Protein AF-A0AAD7GQL9-F1 (afdb_monomer_lite)

Sequence (102 aa):
MGSSAADRARLEEIEVEVLNLQRSIGILRAEEKQVKKRLNSRYYPVLTLPNELVSEIFLHFLPEYPRCPPMCGGLSPITLTQICRSWREIAICMTFRLHIYY

Radius of gyration: 28.29 Å; chains: 1; bounding box: 52×35×79 Å

Foldseek 3Di:
DPPPVVVVVVVVVVVVVVVVVVVVVVVVVVVVVVVVVVCVVPPPCVVVPDLVVLLVVLVVLADDPPDGFDCDDPSHSVVQLVPDVSSVVSVVVVVVVVVVVD

Structure (mmCIF, N/CA/C/O backbone):
data_AF-A0AAD7GQL9-F1
#
_entry.id   AF-A0AAD7GQL9-F1
#
loop_
_atom_site.group_PDB
_atom_site.id
_atom_site.type_symbol
_atom_site.label_atom_id
_atom_site.label_alt_id
_atom_site.label_comp_id
_atom_site.label_asym_id
_atom_site.label_entity_id
_atom_site.label_seq_id
_atom_site.pdbx_PDB_ins_code
_atom_site.Cartn_x
_atom_site.Cartn_y
_atom_site.Cartn_z
_atom_site.occupancy
_atom_site.B_iso_or_equiv
_atom_site.auth_seq_id
_atom_site.auth_comp_id
_atom_site.auth_asym_id
_atom_site.auth_atom_id
_atom_site.pdbx_PDB_model_num
ATOM 1 N N . MET A 1 1 ? -21.866 18.387 50.189 1.00 49.19 1 MET A N 1
ATOM 2 C CA . MET A 1 1 ? -22.215 16.993 49.817 1.00 49.19 1 MET A CA 1
ATOM 3 C C . MET A 1 1 ? -22.982 16.886 48.479 1.00 49.19 1 MET A C 1
ATOM 5 O O . MET A 1 1 ? -23.648 15.887 48.263 1.00 49.19 1 MET A O 1
ATOM 9 N N . GLY A 1 2 ? -22.851 17.841 47.539 1.00 59.62 2 GLY A N 1
ATOM 10 C CA . GLY A 1 2 ? -23.590 17.828 46.255 1.00 59.62 2 GLY A CA 1
ATOM 11 C C . GLY A 1 2 ? -22.795 17.421 45.000 1.00 59.62 2 GLY A C 1
ATOM 12 O O . GLY A 1 2 ? -23.383 17.342 43.931 1.00 59.62 2 GLY A O 1
ATOM 13 N N . SER A 1 3 ? -21.484 17.153 45.105 1.00 68.75 3 SER A N 1
ATOM 14 C CA . SER A 1 3 ? -20.598 16.928 43.938 1.00 68.75 3 SER A CA 1
ATOM 15 C C . SER A 1 3 ? -20.880 15.608 43.211 1.00 68.75 3 SER A C 1
ATOM 17 O O . SER A 1 3 ? -21.005 15.572 41.995 1.00 68.75 3 SER A O 1
ATOM 19 N N . SER A 1 4 ? -21.104 14.521 43.957 1.00 77.56 4 SER A N 1
ATOM 20 C CA . SER A 1 4 ? -21.139 13.168 43.382 1.00 77.56 4 SER A CA 1
ATOM 21 C C . SER A 1 4 ? -22.292 12.913 42.400 1.00 77.56 4 SER A C 1
ATOM 23 O O . SER A 1 4 ? -22.165 12.037 41.553 1.00 77.56 4 SER A O 1
ATOM 25 N N . ALA A 1 5 ? -23.412 13.637 42.499 1.00 85.19 5 ALA A N 1
ATOM 26 C CA . ALA A 1 5 ? -24.529 13.487 41.559 1.00 85.19 5 ALA A CA 1
ATOM 27 C C . ALA A 1 5 ? -24.275 14.235 40.238 1.00 85.19 5 ALA A C 1
ATOM 29 O O . ALA A 1 5 ? -24.558 13.699 39.171 1.00 85.19 5 ALA A O 1
ATOM 30 N N . ALA A 1 6 ? -23.689 15.435 40.309 1.00 86.81 6 ALA A N 1
ATOM 31 C CA . ALA A 1 6 ? -23.293 16.205 39.131 1.00 86.81 6 ALA A CA 1
ATOM 32 C C . ALA A 1 6 ? -22.152 15.514 38.365 1.00 86.81 6 ALA A C 1
ATOM 34 O O . ALA A 1 6 ? -22.201 15.417 37.140 1.00 86.81 6 ALA A O 1
ATOM 35 N N . ASP A 1 7 ? -21.183 14.952 39.094 1.00 90.38 7 ASP A N 1
ATOM 36 C CA . ASP A 1 7 ? -20.068 14.200 38.512 1.00 90.38 7 ASP A CA 1
ATOM 37 C C . ASP A 1 7 ? -20.555 12.935 37.780 1.00 90.38 7 ASP A C 1
ATOM 39 O O . ASP A 1 7 ? -20.056 12.609 36.705 1.00 90.38 7 ASP A O 1
ATOM 43 N N . ARG A 1 8 ? -21.581 12.250 38.311 1.00 87.38 8 ARG A N 1
ATOM 44 C CA . ARG A 1 8 ? -22.202 11.080 37.661 1.00 87.38 8 ARG A CA 1
ATOM 45 C C . ARG A 1 8 ? -22.955 11.445 36.384 1.00 87.38 8 ARG A C 1
ATOM 47 O O . ARG A 1 8 ? -22.759 10.783 35.373 1.00 87.38 8 ARG A O 1
ATOM 54 N N . ALA A 1 9 ? -23.751 12.514 36.407 1.00 90.81 9 ALA A N 1
ATOM 55 C CA . ALA A 1 9 ? -24.470 12.972 35.217 1.00 90.81 9 ALA A CA 1
ATOM 56 C C . ALA A 1 9 ? -23.503 13.365 34.087 1.00 90.81 9 ALA A C 1
ATOM 58 O O . ALA A 1 9 ? -23.729 13.043 32.922 1.00 90.81 9 ALA A O 1
ATOM 59 N N . ARG A 1 10 ? -22.382 14.013 34.435 1.00 92.94 10 ARG A N 1
ATOM 60 C CA . ARG A 1 10 ? -21.342 14.353 33.461 1.00 92.94 10 ARG A CA 1
ATOM 61 C C . ARG A 1 10 ? -20.619 13.119 32.921 1.00 92.94 10 ARG A C 1
ATOM 63 O O . ARG A 1 10 ? -20.250 13.105 31.750 1.00 92.94 10 ARG A O 1
ATOM 70 N N . LEU A 1 11 ? -20.406 12.104 33.757 1.00 93.25 11 LEU A N 1
ATOM 71 C CA . LEU A 1 11 ? -19.796 10.849 33.328 1.00 93.25 11 LEU A CA 1
ATOM 72 C C . LEU A 1 11 ? -20.686 10.116 32.317 1.00 93.25 11 LEU A C 1
ATOM 74 O O . LEU A 1 11 ? -20.186 9.725 31.269 1.00 93.25 11 LEU A O 1
ATOM 78 N N . GLU A 1 12 ? -21.990 10.011 32.582 1.00 94.19 12 GLU A N 1
ATOM 79 C CA . GLU A 1 12 ? -22.951 9.390 31.657 1.00 94.19 12 GLU A CA 1
ATOM 80 C C . GLU A 1 12 ? -22.977 10.106 30.299 1.00 94.19 12 GLU A C 1
ATOM 82 O O . GLU A 1 12 ? -22.951 9.466 29.249 1.00 94.19 12 GLU A O 1
ATOM 87 N N . GLU A 1 13 ? -22.957 11.441 30.302 1.00 95.44 13 GLU A N 1
ATOM 88 C CA . GLU A 1 13 ? -22.906 12.239 29.074 1.00 95.44 13 GLU A CA 1
ATOM 89 C C . GLU A 1 13 ? -21.629 11.960 28.259 1.00 95.44 13 GLU A C 1
ATOM 91 O O . GLU A 1 13 ? -21.686 11.763 27.043 1.00 95.44 13 GLU A O 1
ATOM 96 N N . ILE A 1 14 ? -20.475 11.888 28.930 1.00 95.75 14 ILE A N 1
ATOM 97 C CA . ILE A 1 14 ? -19.193 11.573 28.288 1.00 95.75 14 ILE A CA 1
ATOM 98 C C . ILE A 1 14 ? -19.188 10.138 27.752 1.00 95.75 14 ILE A C 1
ATOM 100 O O . ILE A 1 14 ? -18.701 9.910 26.647 1.00 95.75 14 ILE A O 1
ATOM 104 N N . GLU A 1 15 ? -19.726 9.169 28.492 1.00 97.19 15 GLU A N 1
ATOM 105 C CA . GLU A 1 15 ? -19.800 7.773 28.050 1.00 97.19 15 GLU A CA 1
ATOM 106 C C . GLU A 1 15 ? -20.660 7.620 26.793 1.00 97.19 15 GLU A C 1
ATOM 108 O O . GLU A 1 15 ? -20.251 6.949 25.841 1.00 97.19 15 GLU A O 1
ATOM 113 N N . VAL A 1 16 ? -21.811 8.295 26.745 1.00 97.31 16 VAL A N 1
ATOM 114 C CA . VAL A 1 16 ? -22.667 8.332 25.552 1.00 97.31 16 VAL A CA 1
ATOM 115 C C . VAL A 1 16 ? -21.905 8.903 24.356 1.00 97.31 16 VAL A C 1
ATOM 117 O O . VAL A 1 16 ? -21.946 8.328 23.263 1.00 97.31 16 VAL A O 1
ATOM 120 N N . GLU A 1 17 ? -21.163 9.992 24.553 1.00 97.12 17 GLU A N 1
ATOM 121 C CA . GLU A 1 17 ? -20.393 10.616 23.478 1.00 97.12 17 GLU A CA 1
ATOM 122 C C . GLU A 1 17 ? -19.226 9.736 23.008 1.00 97.12 17 GLU A C 1
ATOM 124 O O . GLU A 1 17 ? -19.015 9.568 21.805 1.00 97.12 17 GLU A O 1
ATOM 129 N N . VAL A 1 18 ? -18.512 9.084 23.930 1.00 97.44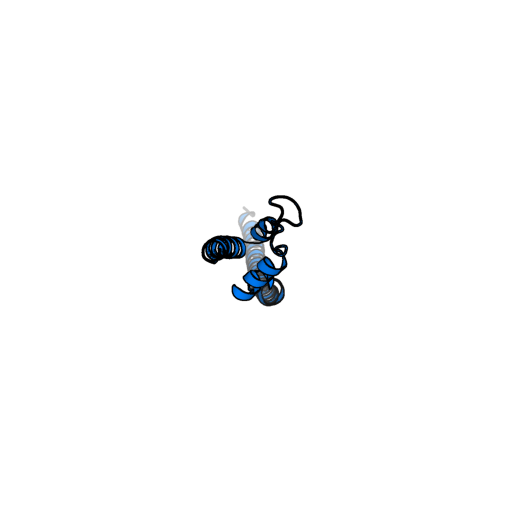 18 VAL A N 1
ATOM 130 C CA . VAL A 1 18 ? -17.456 8.116 23.597 1.00 97.44 18 VAL A CA 1
ATOM 131 C C . VAL A 1 18 ? -18.013 6.984 22.738 1.00 97.44 18 VAL A C 1
ATOM 133 O O . VAL A 1 18 ? -17.408 6.634 21.721 1.00 97.44 18 VAL A O 1
ATOM 136 N N . LEU A 1 19 ? -19.179 6.440 23.092 1.00 97.56 19 LEU A N 1
ATOM 137 C CA . LEU A 1 19 ? -19.827 5.383 22.314 1.00 97.56 19 LEU A CA 1
ATOM 138 C C . LEU A 1 19 ? -20.216 5.864 20.910 1.00 97.56 19 LEU A C 1
ATOM 140 O O . LEU A 1 19 ? -20.028 5.140 19.925 1.00 97.56 19 LEU A O 1
ATOM 144 N N . ASN A 1 20 ? -20.723 7.091 20.791 1.00 97.44 20 ASN A N 1
ATOM 145 C CA . ASN A 1 20 ? -21.075 7.679 19.500 1.00 97.44 20 ASN A CA 1
ATOM 146 C C . ASN A 1 20 ? -19.844 7.884 18.611 1.00 97.44 20 ASN A C 1
ATOM 148 O O . ASN A 1 20 ? -19.849 7.478 17.446 1.00 97.44 20 ASN A O 1
ATOM 152 N N . LEU A 1 21 ? -18.762 8.438 19.159 1.00 96.50 21 LEU A N 1
ATOM 153 C CA . LEU A 1 21 ? -17.514 8.641 18.427 1.00 96.50 21 LEU A CA 1
ATOM 154 C C . LEU A 1 21 ? -16.871 7.315 18.011 1.00 96.50 21 LEU A C 1
ATOM 156 O O . LEU A 1 21 ? -16.410 7.188 16.876 1.00 96.50 21 LEU A O 1
ATOM 160 N N . GLN A 1 22 ? -16.894 6.295 18.871 1.00 97.94 22 GLN A N 1
ATOM 161 C CA . GLN A 1 22 ? -16.413 4.954 18.525 1.00 97.94 22 GLN A CA 1
ATOM 162 C C . GLN A 1 22 ? -17.191 4.348 17.352 1.00 97.94 22 GLN A C 1
ATOM 164 O O . GLN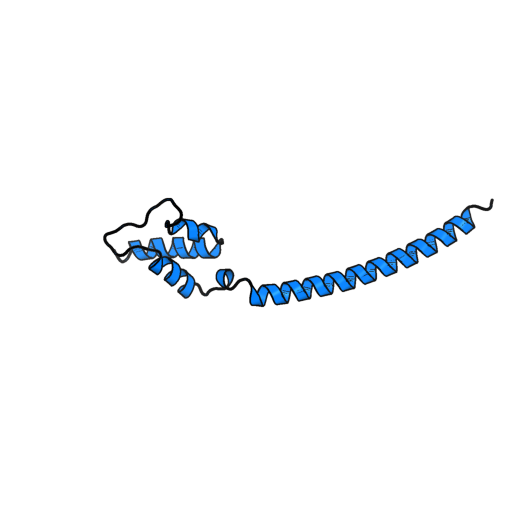 A 1 22 ? -16.585 3.752 16.456 1.00 97.94 22 GLN A O 1
ATOM 169 N N . ARG A 1 23 ? -18.515 4.547 17.306 1.00 97.38 23 ARG A N 1
ATOM 170 C CA . ARG A 1 23 ? -19.347 4.127 16.169 1.00 97.38 23 ARG A CA 1
ATOM 171 C C . ARG A 1 23 ? -18.920 4.836 14.882 1.00 97.38 23 ARG A C 1
ATOM 173 O O . ARG A 1 23 ? -18.695 4.169 13.873 1.00 97.38 23 ARG A O 1
ATOM 180 N N . SER A 1 24 ? -18.749 6.157 14.928 1.00 96.56 24 SER A N 1
ATOM 181 C CA . SER A 1 24 ? -18.304 6.958 13.779 1.00 96.56 24 SER A CA 1
ATOM 182 C C . SER A 1 24 ? -16.920 6.536 13.279 1.00 96.56 24 SER A C 1
ATOM 184 O O . SER A 1 24 ? -16.721 6.367 12.078 1.00 96.56 24 SER A O 1
ATOM 186 N N . ILE A 1 25 ? -15.978 6.268 14.189 1.00 97.94 25 ILE A N 1
ATOM 187 C CA . ILE A 1 25 ? -14.654 5.731 13.843 1.00 97.94 25 ILE A CA 1
ATOM 188 C C . ILE A 1 25 ? -14.782 4.368 13.154 1.00 97.94 25 ILE A C 1
ATOM 190 O O . ILE A 1 25 ? -14.087 4.112 12.170 1.00 97.94 25 ILE A O 1
ATOM 194 N N . GLY A 1 26 ? -15.665 3.494 13.644 1.00 97.62 26 GLY A N 1
ATOM 195 C CA . GLY A 1 26 ? -15.925 2.190 13.032 1.00 97.62 26 GLY A CA 1
ATOM 196 C C . GLY A 1 26 ? -16.407 2.307 11.584 1.00 97.62 26 GLY A C 1
ATOM 197 O O . GLY A 1 26 ? -15.877 1.624 10.704 1.00 97.62 26 GLY A O 1
ATOM 198 N N . ILE A 1 27 ? -17.352 3.216 11.329 1.00 97.62 27 ILE A N 1
ATOM 199 C CA . ILE A 1 27 ? -17.880 3.501 9.986 1.00 97.62 27 ILE A CA 1
ATOM 200 C C . ILE A 1 27 ? -16.765 4.026 9.076 1.00 97.62 27 ILE A C 1
ATOM 202 O O . ILE A 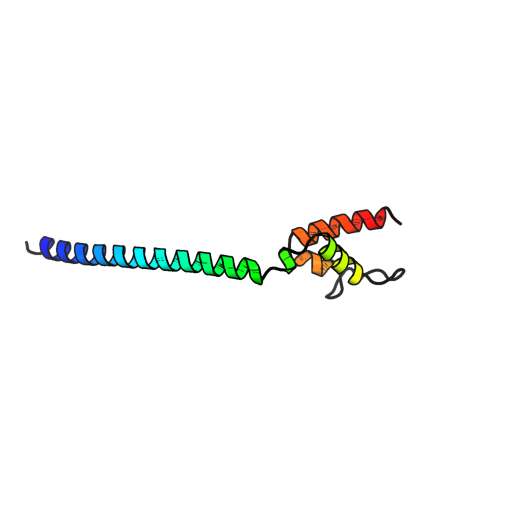1 27 ? -16.499 3.444 8.024 1.00 97.62 27 ILE A O 1
ATOM 206 N N . LEU A 1 28 ? -16.052 5.065 9.512 1.00 96.75 28 LEU A N 1
ATOM 207 C CA . LEU A 1 28 ? -14.998 5.695 8.715 1.00 96.75 28 LEU A CA 1
ATOM 208 C C . LEU A 1 28 ? -13.849 4.729 8.396 1.00 96.75 28 LEU A C 1
ATOM 210 O O . LEU A 1 28 ? -13.332 4.731 7.281 1.00 96.75 28 LEU A O 1
ATOM 214 N N . ARG A 1 29 ? -13.472 3.838 9.323 1.00 96.69 29 ARG A N 1
ATOM 215 C CA . ARG A 1 29 ? -12.470 2.790 9.051 1.00 96.69 29 ARG A CA 1
ATOM 216 C C . ARG A 1 29 ? -12.952 1.767 8.024 1.00 96.69 29 ARG A C 1
ATOM 218 O O . ARG A 1 29 ? -12.151 1.270 7.227 1.00 96.69 29 ARG A O 1
ATOM 225 N N . ALA A 1 30 ? -14.240 1.426 8.031 1.00 95.62 30 ALA A N 1
ATOM 226 C CA . ALA A 1 30 ? -14.808 0.544 7.017 1.00 95.62 30 ALA A CA 1
ATOM 227 C C . ALA A 1 30 ? -14.772 1.207 5.631 1.00 95.62 30 ALA A C 1
ATOM 229 O O . ALA A 1 30 ? -14.367 0.565 4.657 1.00 95.62 30 ALA A O 1
ATOM 230 N N . GLU A 1 31 ? -15.111 2.494 5.549 1.00 95.81 31 GLU A N 1
ATOM 231 C CA . GLU A 1 31 ? -15.006 3.283 4.319 1.00 95.81 31 GLU A CA 1
ATOM 232 C C . GLU A 1 31 ? -13.561 3.395 3.831 1.00 95.81 31 GLU A C 1
ATOM 234 O O . GLU A 1 31 ? -13.288 3.113 2.663 1.00 95.81 31 GLU A O 1
ATOM 239 N N . GLU A 1 32 ? -12.614 3.707 4.720 1.00 95.12 32 GLU A N 1
ATOM 240 C CA . GLU A 1 32 ? -11.182 3.747 4.410 1.00 95.12 32 GLU A CA 1
ATOM 241 C C . GLU A 1 32 ? -10.724 2.424 3.778 1.00 95.12 32 GLU A C 1
ATOM 243 O O . GLU A 1 32 ? -10.066 2.411 2.733 1.00 95.12 32 GLU A O 1
ATOM 248 N N . LYS A 1 33 ? -11.116 1.288 4.369 1.00 93.88 33 LYS A N 1
ATOM 249 C CA . LYS A 1 33 ? -10.785 -0.044 3.849 1.00 93.88 33 LYS A CA 1
ATOM 250 C C . LYS A 1 33 ? -11.366 -0.269 2.451 1.00 93.88 33 LYS A C 1
ATOM 252 O O . LYS A 1 33 ? -10.683 -0.830 1.589 1.00 93.88 33 LYS A O 1
ATOM 257 N N . GLN A 1 34 ? -12.599 0.167 2.200 1.00 93.62 34 GLN A N 1
ATOM 258 C CA . GLN A 1 34 ? -13.217 0.064 0.877 1.00 93.62 34 GLN A CA 1
ATOM 259 C C . GLN A 1 34 ? -12.520 0.958 -0.154 1.00 93.62 34 GLN A C 1
ATOM 261 O O . GLN A 1 34 ? -12.233 0.500 -1.260 1.00 93.62 34 GLN A O 1
ATOM 266 N N . VAL A 1 35 ? -12.208 2.206 0.204 1.00 90.19 35 VAL A N 1
ATOM 267 C CA . VAL A 1 35 ? -11.485 3.151 -0.659 1.00 90.19 35 VAL A CA 1
ATOM 268 C C . VAL A 1 35 ? -10.113 2.587 -1.021 1.00 90.19 35 VAL A C 1
ATOM 270 O O . VAL A 1 35 ? -9.796 2.498 -2.206 1.00 90.19 35 VAL A O 1
ATOM 273 N N . LYS A 1 36 ? -9.338 2.110 -0.037 1.00 87.12 36 LYS A N 1
ATOM 274 C CA . LYS A 1 36 ? -8.037 1.463 -0.275 1.00 87.12 36 LYS A CA 1
ATOM 275 C C . LYS A 1 36 ? -8.156 0.268 -1.216 1.00 87.12 36 LYS A C 1
ATOM 277 O O . LYS A 1 36 ? -7.356 0.143 -2.137 1.00 87.12 36 LYS A O 1
ATOM 282 N N . LYS A 1 37 ? -9.178 -0.580 -1.049 1.00 84.38 37 LYS A N 1
ATOM 283 C CA . LYS A 1 37 ? -9.419 -1.717 -1.952 1.00 84.38 37 LYS A CA 1
ATOM 284 C C . LYS A 1 37 ? -9.670 -1.263 -3.397 1.00 84.38 37 LYS A C 1
ATOM 286 O O . LYS A 1 37 ? -9.088 -1.840 -4.311 1.00 84.38 37 LYS A O 1
ATOM 291 N N . ARG A 1 38 ? -10.491 -0.225 -3.606 1.00 83.69 38 ARG A N 1
ATOM 292 C CA . ARG A 1 38 ? -10.771 0.335 -4.945 1.00 83.69 38 ARG A CA 1
ATOM 293 C C . ARG A 1 38 ? -9.551 1.011 -5.573 1.00 83.69 38 ARG A C 1
ATOM 295 O O . ARG A 1 38 ? -9.369 0.938 -6.785 1.00 83.69 38 ARG A O 1
ATOM 302 N N . LEU A 1 39 ? -8.727 1.680 -4.767 1.00 81.00 39 LEU A N 1
ATOM 303 C CA . LEU A 1 39 ? -7.484 2.284 -5.245 1.00 81.00 39 LEU A CA 1
ATOM 304 C C . LEU A 1 39 ? -6.472 1.208 -5.639 1.00 81.00 39 LEU A C 1
ATOM 306 O O . LEU A 1 39 ? -5.904 1.289 -6.725 1.00 81.00 39 LEU A O 1
ATOM 310 N N . ASN A 1 40 ? -6.320 0.161 -4.824 1.00 74.62 40 ASN A N 1
ATOM 311 C CA . ASN A 1 40 ? -5.410 -0.941 -5.122 1.00 74.62 40 ASN A CA 1
ATOM 312 C C . ASN A 1 40 ? -5.722 -1.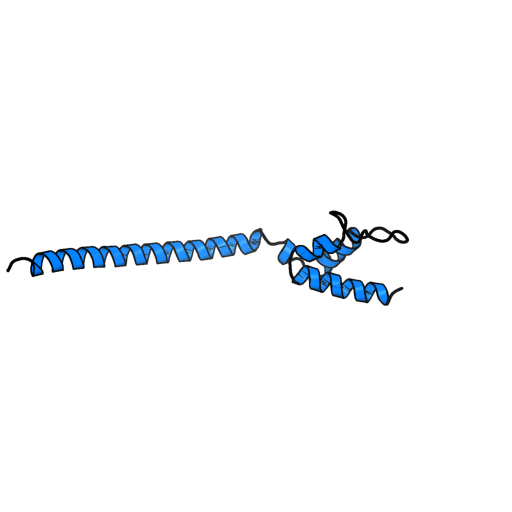623 -6.460 1.00 74.62 40 ASN A C 1
ATOM 314 O O . ASN A 1 40 ? -4.798 -1.960 -7.191 1.00 74.62 40 ASN A O 1
ATOM 318 N N . SER A 1 41 ? -7.000 -1.775 -6.820 1.00 68.69 41 SER A N 1
ATOM 319 C CA . SER A 1 41 ? -7.382 -2.362 -8.110 1.00 68.69 41 SER A CA 1
ATOM 320 C C . SER A 1 41 ? -7.130 -1.452 -9.316 1.00 68.69 41 SER A C 1
ATOM 322 O O . SER A 1 41 ? -7.222 -1.922 -10.444 1.00 68.69 41 SER A O 1
ATOM 324 N N . ARG A 1 42 ? -6.872 -0.151 -9.111 1.00 65.44 42 ARG A N 1
ATOM 325 C CA . ARG A 1 42 ? -6.830 0.848 -10.193 1.00 65.44 42 ARG A CA 1
ATOM 326 C C . ARG A 1 42 ? -5.473 1.535 -10.367 1.00 65.44 42 ARG A C 1
ATOM 328 O O . ARG A 1 42 ? -5.169 1.953 -11.476 1.00 65.44 42 ARG A O 1
ATOM 335 N N . TYR A 1 43 ? -4.671 1.662 -9.307 1.00 62.81 43 TYR A N 1
ATOM 336 C CA . TYR A 1 43 ? -3.509 2.565 -9.286 1.00 62.81 43 TYR A CA 1
ATOM 337 C C . TYR A 1 43 ? -2.133 1.899 -9.265 1.00 62.81 43 TYR A C 1
ATOM 339 O O . TYR A 1 43 ? -1.140 2.604 -9.422 1.00 62.81 43 TYR A O 1
ATOM 347 N N . TYR A 1 44 ? -2.035 0.572 -9.146 1.00 65.44 44 TYR A N 1
ATOM 348 C CA . TYR A 1 44 ? -0.730 -0.102 -9.113 1.00 65.44 44 TYR A CA 1
ATOM 349 C C . TYR A 1 44 ? -0.451 -1.048 -10.289 1.00 65.44 44 TYR A C 1
ATOM 351 O O . TYR A 1 44 ? 0.176 -2.078 -10.052 1.00 65.44 44 TYR A O 1
ATOM 359 N N . PRO A 1 45 ? -0.814 -0.724 -11.551 1.00 65.88 45 PRO A N 1
ATOM 360 C CA . PRO A 1 45 ? -0.488 -1.596 -12.679 1.00 65.88 45 PRO A CA 1
ATOM 361 C C . PRO A 1 45 ? 1.018 -1.845 -12.752 1.00 65.88 45 PRO A C 1
ATOM 363 O O . PRO A 1 45 ? 1.430 -2.971 -12.974 1.00 65.88 45 PRO A O 1
ATOM 366 N N . VAL A 1 46 ? 1.846 -0.840 -12.436 1.00 69.94 46 VAL A N 1
ATOM 367 C CA . VAL A 1 46 ? 3.307 -0.982 -12.438 1.00 69.94 46 VAL A CA 1
ATOM 368 C C . VAL A 1 46 ? 3.824 -2.007 -11.414 1.00 69.94 46 VAL A C 1
ATOM 370 O O . VAL A 1 46 ? 4.824 -2.675 -11.657 1.00 69.94 46 VAL A O 1
ATOM 373 N N . LEU A 1 47 ? 3.126 -2.176 -10.283 1.00 68.94 47 LEU A N 1
ATOM 374 C CA . LEU A 1 47 ? 3.485 -3.142 -9.235 1.00 68.94 47 LEU A CA 1
ATOM 375 C C . LEU A 1 47 ? 2.786 -4.497 -9.404 1.00 68.94 47 LEU A C 1
ATOM 377 O O . LEU A 1 47 ? 3.119 -5.437 -8.689 1.00 68.94 47 LEU A O 1
ATOM 381 N N . THR A 1 48 ? 1.814 -4.591 -10.312 1.00 72.06 48 THR A N 1
ATOM 382 C CA . THR A 1 48 ? 1.081 -5.823 -10.635 1.00 72.06 48 THR A CA 1
ATOM 383 C C . THR A 1 48 ? 1.325 -6.288 -12.069 1.00 72.06 48 THR A C 1
ATOM 385 O O . THR A 1 48 ? 0.609 -7.167 -12.547 1.00 72.06 48 THR A O 1
ATOM 388 N N . LEU A 1 49 ? 2.280 -5.681 -12.782 1.00 79.31 49 LEU A N 1
ATOM 389 C CA . LEU A 1 49 ? 2.684 -6.132 -14.109 1.00 79.31 49 LEU A CA 1
ATOM 390 C C . LEU A 1 49 ? 3.244 -7.555 -13.983 1.00 79.31 49 LEU A C 1
ATOM 392 O O . LEU A 1 49 ? 4.075 -7.799 -13.105 1.00 79.31 49 LEU A O 1
ATOM 396 N N . PRO A 1 50 ? 2.823 -8.481 -14.859 1.00 83.12 50 PRO A N 1
ATOM 397 C CA . PRO A 1 50 ? 3.490 -9.761 -15.024 1.00 83.12 50 PRO A CA 1
ATOM 398 C C . PRO A 1 50 ? 4.990 -9.574 -15.262 1.00 83.12 50 PRO A C 1
ATOM 400 O O . PRO A 1 50 ? 5.412 -8.599 -15.896 1.00 83.12 50 PRO A O 1
ATOM 403 N N . ASN A 1 51 ? 5.788 -10.524 -14.776 1.00 83.06 51 ASN A N 1
ATOM 404 C CA . ASN A 1 51 ? 7.245 -10.461 -14.871 1.00 83.06 51 ASN A CA 1
ATOM 405 C C . ASN A 1 51 ? 7.715 -10.328 -16.327 1.00 83.06 51 ASN A C 1
ATOM 407 O O . ASN A 1 51 ? 8.695 -9.639 -16.585 1.00 83.06 51 ASN A O 1
ATOM 411 N N . GLU A 1 52 ? 6.993 -10.933 -17.271 1.00 85.94 52 GLU A N 1
ATOM 412 C CA . GLU A 1 52 ? 7.276 -10.901 -18.706 1.00 85.94 52 GLU A CA 1
ATOM 413 C C . GLU A 1 52 ? 7.232 -9.473 -19.257 1.00 85.94 52 GLU A C 1
ATOM 415 O O . GLU A 1 52 ? 8.157 -9.046 -19.943 1.00 85.94 52 GLU A O 1
ATOM 420 N N . LEU A 1 53 ? 6.201 -8.702 -18.898 1.00 87.06 53 LEU A N 1
ATOM 421 C CA . LEU A 1 53 ? 6.056 -7.319 -19.356 1.00 87.06 53 LEU A CA 1
ATOM 422 C C . LEU A 1 53 ? 7.083 -6.398 -18.696 1.00 87.06 53 LEU A C 1
ATOM 424 O O . LEU A 1 53 ? 7.619 -5.507 -19.349 1.00 87.06 53 LEU A O 1
ATOM 428 N N . VAL A 1 54 ? 7.400 -6.625 -17.416 1.00 88.00 54 VAL A N 1
ATOM 429 C CA . VAL A 1 54 ? 8.496 -5.902 -16.755 1.00 88.00 54 VAL A CA 1
ATOM 430 C C . VAL A 1 54 ? 9.815 -6.193 -17.471 1.00 88.00 54 VAL A C 1
ATOM 432 O O . VAL A 1 54 ? 10.562 -5.263 -17.768 1.00 88.00 54 VAL A O 1
ATOM 435 N N . SER A 1 55 ? 10.085 -7.454 -17.821 1.00 86.44 55 SER A N 1
ATOM 436 C CA . SER A 1 55 ? 11.269 -7.826 -18.594 1.00 86.44 55 SER A CA 1
ATOM 437 C C . SER A 1 55 ? 11.317 -7.160 -19.969 1.00 86.44 55 SER A C 1
ATOM 439 O O . SER A 1 55 ? 12.372 -6.656 -20.351 1.00 86.44 55 SER A O 1
ATOM 441 N N . GLU A 1 56 ? 10.200 -7.087 -20.694 1.00 88.38 56 GLU A N 1
ATOM 442 C CA . GLU A 1 56 ? 10.149 -6.362 -21.968 1.00 88.38 56 GLU A CA 1
ATOM 443 C C . GLU A 1 56 ? 10.440 -4.868 -21.805 1.00 88.38 56 GLU A C 1
ATOM 445 O O . GLU A 1 56 ? 11.176 -4.309 -22.618 1.00 88.38 56 GLU A O 1
ATOM 450 N N . ILE A 1 57 ? 9.943 -4.221 -20.745 1.00 88.62 57 ILE A N 1
ATOM 451 C CA . ILE A 1 57 ? 10.271 -2.818 -20.446 1.00 88.62 57 ILE A CA 1
ATOM 452 C C . ILE A 1 57 ? 11.784 -2.653 -20.276 1.00 88.62 57 ILE A C 1
ATOM 454 O O . ILE A 1 57 ? 12.367 -1.747 -20.869 1.00 88.62 57 ILE A O 1
ATOM 458 N N . PHE A 1 58 ? 12.434 -3.539 -19.513 1.00 87.31 58 PHE A N 1
ATOM 459 C CA . PHE A 1 58 ? 13.889 -3.510 -19.351 1.00 87.31 58 PHE A CA 1
ATOM 460 C C . PHE A 1 58 ? 14.624 -3.707 -20.683 1.00 87.31 58 PHE A C 1
ATOM 462 O O . PHE A 1 58 ? 15.582 -2.982 -20.933 1.00 87.31 58 PHE A O 1
ATOM 469 N N . LEU A 1 59 ? 14.177 -4.623 -21.552 1.00 85.75 59 LEU A N 1
ATOM 470 C CA . LEU A 1 59 ? 14.789 -4.840 -22.872 1.00 85.75 59 LEU A CA 1
ATOM 471 C C . LEU A 1 59 ? 14.691 -3.607 -23.776 1.00 85.75 59 LEU A C 1
ATOM 473 O O . LEU A 1 59 ? 15.682 -3.235 -24.392 1.00 85.75 59 LEU A O 1
ATOM 477 N N . HIS A 1 60 ? 13.535 -2.941 -23.817 1.00 86.44 60 HIS A N 1
ATOM 478 C CA . HIS A 1 60 ? 13.351 -1.726 -24.621 1.00 86.44 60 HIS A CA 1
ATOM 479 C C . HIS A 1 60 ? 14.096 -0.511 -24.054 1.00 86.44 60 HIS A C 1
ATOM 481 O O . HIS A 1 60 ? 14.346 0.456 -24.770 1.00 86.44 60 HIS A O 1
ATOM 487 N N . PHE A 1 61 ? 14.444 -0.543 -22.766 1.00 84.94 61 PHE A N 1
ATOM 488 C CA . PHE A 1 61 ? 15.250 0.494 -22.129 1.00 84.94 61 PHE A CA 1
ATOM 489 C C . PHE A 1 61 ? 16.755 0.318 -22.390 1.00 84.94 61 PHE A C 1
ATOM 491 O O . PHE A 1 61 ? 17.539 1.238 -22.148 1.00 84.94 61 PHE A O 1
ATOM 498 N N . LEU A 1 62 ? 17.176 -0.856 -22.874 1.00 83.50 62 LEU A N 1
ATOM 499 C CA . LEU A 1 62 ? 18.559 -1.131 -23.244 1.00 83.50 62 LEU A CA 1
ATOM 500 C C . LEU A 1 62 ? 18.832 -0.665 -24.685 1.00 83.50 62 LEU A C 1
ATOM 502 O O . LEU A 1 62 ? 18.020 -0.901 -25.578 1.00 83.50 62 LEU A O 1
ATOM 506 N N . PRO A 1 63 ? 19.978 -0.014 -24.945 1.00 81.62 63 PRO A N 1
ATOM 507 C CA . PRO A 1 63 ? 20.389 0.287 -26.308 1.00 81.62 63 PRO A CA 1
ATOM 508 C C . PRO A 1 63 ? 20.761 -0.993 -27.069 1.00 81.62 63 PRO A C 1
ATOM 510 O O . PRO A 1 63 ? 21.245 -1.964 -26.489 1.00 81.62 63 PRO A O 1
ATOM 513 N N . GLU A 1 64 ? 20.580 -0.969 -28.389 1.00 80.44 64 GLU A N 1
ATOM 514 C CA . GLU A 1 64 ? 21.014 -2.058 -29.266 1.00 80.44 64 GLU A CA 1
ATOM 515 C C . GLU A 1 64 ? 22.540 -2.235 -29.230 1.00 80.44 64 GLU A C 1
ATOM 517 O O . GLU A 1 64 ? 23.308 -1.261 -29.271 1.00 80.44 64 GLU A O 1
ATOM 522 N N . TYR A 1 65 ? 22.978 -3.496 -29.205 1.00 72.62 65 TYR A N 1
ATOM 523 C CA . TYR A 1 65 ? 24.387 -3.872 -29.301 1.00 72.62 65 TYR A CA 1
ATOM 524 C C . TYR A 1 65 ? 25.038 -3.241 -30.551 1.00 72.62 65 TYR A C 1
ATOM 526 O O . TYR A 1 65 ? 24.411 -3.221 -31.612 1.00 72.62 65 TYR A O 1
ATOM 534 N N . PRO A 1 66 ? 26.285 -2.727 -30.477 1.00 79.62 66 PRO A N 1
ATOM 535 C CA . PRO A 1 66 ? 27.274 -2.863 -29.397 1.00 79.62 66 PRO A CA 1
ATOM 536 C C . PRO A 1 66 ? 27.236 -1.763 -28.331 1.00 79.62 66 PRO A C 1
ATOM 538 O O . PRO A 1 66 ? 28.144 -1.677 -27.505 1.00 79.62 66 PRO A O 1
ATOM 541 N N . ARG A 1 67 ? 26.233 -0.880 -28.346 1.00 80.19 67 ARG A N 1
ATOM 542 C CA . ARG A 1 67 ? 26.173 0.210 -27.370 1.00 80.19 67 ARG A CA 1
ATOM 543 C C . ARG A 1 67 ? 25.818 -0.360 -26.001 1.00 80.19 67 ARG A C 1
ATOM 545 O O . ARG A 1 67 ? 24.817 -1.048 -25.856 1.00 80.19 67 ARG A O 1
ATOM 552 N N . CYS A 1 68 ? 26.629 -0.053 -24.993 1.00 78.50 68 CYS A N 1
ATOM 553 C CA . CYS A 1 68 ? 26.329 -0.419 -23.613 1.00 78.50 68 CYS A CA 1
ATOM 554 C C . CYS A 1 68 ? 25.379 0.614 -22.985 1.00 78.50 68 CYS A C 1
ATOM 556 O O . CYS A 1 68 ? 25.543 1.815 -23.228 1.00 78.50 68 CYS A O 1
ATOM 558 N N . PRO A 1 69 ? 24.412 0.188 -22.154 1.00 79.06 69 PRO A N 1
ATOM 559 C CA . PRO A 1 69 ? 23.592 1.117 -21.390 1.00 79.06 69 PRO A CA 1
ATOM 560 C C . PRO A 1 69 ? 24.460 1.956 -20.440 1.00 79.06 69 PRO A C 1
ATOM 562 O O . PRO A 1 69 ? 25.438 1.451 -19.878 1.00 79.06 69 PRO A O 1
ATOM 565 N N . PRO A 1 70 ? 24.104 3.229 -20.211 1.00 80.06 70 PRO A N 1
ATOM 566 C CA . PRO A 1 70 ? 24.783 4.039 -19.214 1.00 80.06 70 PRO A CA 1
ATOM 567 C C . PRO A 1 70 ? 24.526 3.462 -17.816 1.00 80.06 70 PRO A C 1
ATOM 569 O O . PRO A 1 70 ? 23.390 3.172 -17.455 1.00 80.06 70 PRO A O 1
ATOM 572 N N . MET A 1 71 ? 25.578 3.323 -17.005 1.00 75.25 71 MET A N 1
ATOM 573 C CA . MET A 1 71 ? 25.462 2.839 -15.619 1.00 75.25 71 MET A CA 1
ATOM 574 C C . MET A 1 71 ? 24.736 3.859 -14.724 1.00 75.25 71 MET A C 1
ATOM 576 O O . MET A 1 71 ? 23.995 3.485 -13.819 1.00 75.25 71 MET A O 1
ATOM 580 N N . CYS A 1 72 ? 24.882 5.156 -15.008 1.00 76.12 72 CYS A N 1
ATOM 581 C CA . CYS A 1 72 ? 24.357 6.251 -14.192 1.00 76.12 72 CYS A CA 1
ATOM 582 C C . CYS A 1 72 ? 23.499 7.217 -15.026 1.00 76.12 72 CYS A C 1
ATOM 584 O O . CYS A 1 72 ? 23.702 7.357 -16.230 1.00 76.12 72 CYS A O 1
ATOM 586 N N . GLY A 1 73 ? 22.576 7.927 -14.371 1.00 77.94 73 GLY A N 1
ATOM 587 C CA . GLY A 1 73 ? 21.714 8.940 -14.994 1.00 77.94 73 GLY A CA 1
ATOM 588 C C . GLY A 1 73 ? 20.285 8.461 -15.265 1.00 77.94 73 GLY A C 1
ATOM 589 O O . GLY A 1 73 ? 19.964 7.290 -15.089 1.00 77.94 73 GLY A O 1
ATOM 590 N N . GLY A 1 74 ? 19.408 9.379 -15.687 1.00 73.81 74 GLY A N 1
ATOM 591 C CA . GLY A 1 74 ? 17.971 9.105 -15.866 1.00 73.81 74 GLY A CA 1
ATOM 592 C C . GLY A 1 74 ? 17.643 8.044 -16.924 1.00 73.81 74 GLY A C 1
ATOM 593 O O . GLY A 1 74 ? 16.591 7.421 -16.852 1.00 73.81 74 GLY A O 1
ATOM 594 N N . LEU A 1 75 ? 18.565 7.802 -17.859 1.00 74.75 75 LEU A N 1
ATOM 595 C CA . LEU A 1 75 ? 18.456 6.783 -18.910 1.00 74.75 75 LEU A CA 1
ATOM 596 C C . LEU A 1 75 ? 19.153 5.463 -18.543 1.00 74.75 75 LEU A C 1
ATOM 598 O O . LEU A 1 75 ? 19.254 4.570 -19.377 1.00 74.75 75 LEU A O 1
ATOM 602 N N . SER A 1 76 ? 19.666 5.330 -17.316 1.00 82.25 76 SER A N 1
ATOM 603 C CA . SER A 1 76 ? 20.237 4.070 -16.841 1.00 82.25 76 SER A CA 1
ATOM 604 C C . SER A 1 76 ? 19.116 3.087 -16.503 1.00 82.25 76 SER A C 1
ATOM 606 O O . SER A 1 76 ? 18.266 3.436 -15.686 1.00 82.25 76 SER A O 1
ATOM 608 N N . PRO A 1 77 ? 19.119 1.845 -17.020 1.00 81.31 77 PRO A N 1
ATOM 609 C CA . PRO A 1 77 ? 18.172 0.803 -16.607 1.00 81.31 77 PRO A CA 1
ATOM 610 C C . PRO A 1 77 ? 18.181 0.550 -15.092 1.00 81.31 77 PRO A C 1
ATOM 612 O O . PRO A 1 77 ? 17.209 0.050 -14.529 1.00 81.31 77 PRO A O 1
ATOM 615 N N . ILE A 1 78 ? 19.258 0.940 -14.402 1.00 83.38 78 ILE A N 1
ATOM 616 C CA . ILE A 1 78 ? 19.371 0.845 -12.947 1.00 83.38 78 ILE A CA 1
ATOM 617 C C . ILE A 1 78 ? 18.328 1.733 -12.250 1.00 83.38 78 ILE A C 1
ATOM 619 O O . ILE A 1 78 ? 17.860 1.364 -11.173 1.00 83.38 78 ILE A O 1
ATOM 623 N N . THR A 1 79 ? 17.876 2.844 -12.843 1.00 86.88 79 THR A N 1
ATOM 624 C CA . THR A 1 79 ? 16.811 3.673 -12.241 1.00 86.88 79 THR A CA 1
ATOM 625 C C . THR A 1 79 ? 15.485 2.920 -12.141 1.00 86.88 79 THR A C 1
ATOM 627 O O . THR A 1 79 ? 14.792 3.047 -11.133 1.00 86.88 79 THR A O 1
ATOM 630 N N . LEU A 1 80 ? 15.172 2.042 -13.099 1.00 85.38 80 LEU A N 1
ATOM 631 C CA . LEU A 1 80 ? 13.968 1.204 -13.051 1.00 85.38 80 LEU A CA 1
ATOM 632 C C . LEU A 1 80 ? 14.001 0.203 -11.881 1.00 85.38 80 LEU A C 1
ATOM 634 O O . LEU A 1 80 ? 12.960 -0.146 -11.327 1.00 85.38 80 LEU A O 1
ATOM 638 N N . THR A 1 81 ? 15.190 -0.193 -11.412 1.00 85.94 81 THR A N 1
ATOM 639 C CA . THR A 1 81 ? 15.350 -1.066 -10.228 1.00 85.94 81 THR A CA 1
ATOM 640 C C . THR A 1 81 ? 15.018 -0.376 -8.897 1.00 85.94 81 THR A C 1
ATOM 642 O O . THR A 1 81 ? 14.982 -1.022 -7.841 1.00 85.94 81 THR A O 1
ATOM 645 N N . GLN A 1 82 ? 14.781 0.940 -8.922 1.00 85.62 82 GLN A N 1
ATOM 646 C CA . GLN A 1 82 ? 14.374 1.719 -7.753 1.00 85.62 82 GLN A CA 1
ATOM 647 C C . GLN A 1 82 ? 12.850 1.760 -7.562 1.00 85.62 82 GLN A C 1
ATOM 649 O O . GLN A 1 82 ? 12.404 2.145 -6.485 1.00 85.62 82 GLN A O 1
ATOM 654 N N . ILE A 1 83 ? 12.057 1.325 -8.552 1.00 84.19 83 ILE A N 1
ATOM 655 C CA . ILE A 1 83 ? 10.585 1.385 -8.513 1.00 84.19 83 ILE A CA 1
ATOM 656 C C . ILE A 1 83 ? 10.020 0.513 -7.385 1.00 84.19 83 ILE A C 1
ATOM 658 O O . ILE A 1 83 ? 9.248 0.985 -6.551 1.00 84.19 83 ILE A O 1
ATOM 662 N N . CYS A 1 84 ? 10.405 -0.764 -7.330 1.00 84.38 84 CYS A N 1
ATOM 663 C CA . CYS A 1 84 ? 10.041 -1.663 -6.237 1.00 84.38 84 CYS A CA 1
ATOM 664 C C . CYS A 1 84 ? 11.015 -2.848 -6.139 1.00 84.38 84 CYS A C 1
ATOM 666 O O . CYS A 1 84 ? 11.863 -3.057 -7.009 1.00 84.38 84 CYS A O 1
ATOM 668 N N . ARG A 1 85 ? 10.887 -3.652 -5.072 1.00 84.19 85 ARG A N 1
ATOM 669 C CA . ARG A 1 85 ? 11.730 -4.846 -4.863 1.00 84.19 85 ARG A CA 1
ATOM 670 C C . ARG A 1 85 ? 11.576 -5.877 -5.989 1.00 84.19 85 ARG A C 1
ATOM 672 O O . ARG A 1 85 ? 12.581 -6.387 -6.463 1.00 84.19 85 ARG A O 1
ATOM 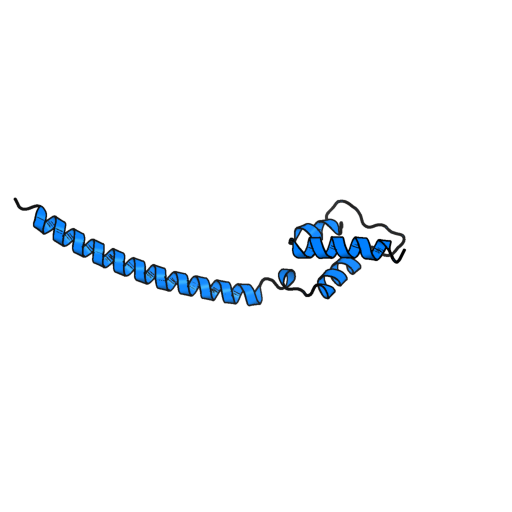679 N N . SER A 1 86 ? 10.350 -6.105 -6.462 1.00 85.25 86 SER A N 1
ATOM 680 C CA . SER A 1 86 ? 10.064 -7.069 -7.535 1.00 85.25 86 SER A CA 1
ATOM 681 C C . SER A 1 86 ? 10.758 -6.698 -8.854 1.00 85.25 86 SER A C 1
ATOM 683 O O . SER A 1 86 ? 11.406 -7.542 -9.464 1.00 85.25 86 SER A O 1
ATOM 685 N N . TRP A 1 87 ? 10.739 -5.422 -9.252 1.00 89.44 87 TRP A N 1
ATOM 686 C CA . TRP A 1 87 ? 11.436 -4.963 -10.462 1.00 89.44 87 TRP A CA 1
ATOM 687 C C . TRP A 1 87 ? 12.952 -5.152 -10.374 1.00 89.44 87 TRP A C 1
ATOM 689 O O . TRP A 1 87 ? 13.599 -5.490 -11.363 1.00 89.44 87 TRP A O 1
ATOM 699 N N . ARG A 1 88 ? 13.526 -4.973 -9.179 1.00 88.94 88 ARG A N 1
ATOM 700 C CA . ARG A 1 88 ? 14.948 -5.231 -8.933 1.00 88.94 88 ARG A CA 1
ATOM 701 C C . ARG A 1 88 ? 15.296 -6.709 -9.081 1.00 88.94 88 ARG A C 1
ATOM 703 O O . ARG A 1 88 ? 16.301 -7.021 -9.707 1.00 88.94 88 ARG A O 1
ATOM 710 N N . GLU A 1 89 ? 14.487 -7.602 -8.519 1.00 87.62 89 GLU A N 1
ATOM 711 C CA . GLU A 1 89 ? 14.691 -9.052 -8.639 1.00 87.62 89 GLU A CA 1
ATOM 712 C C . GLU A 1 89 ? 14.654 -9.497 -10.107 1.00 87.62 89 GLU A C 1
ATOM 714 O O . GLU A 1 89 ? 15.562 -10.193 -10.559 1.00 87.62 89 GLU A O 1
ATOM 719 N N . ILE A 1 90 ? 13.679 -9.005 -10.878 1.00 86.44 90 ILE A N 1
ATOM 720 C CA . ILE A 1 90 ? 13.557 -9.286 -12.317 1.00 86.44 90 ILE A CA 1
ATOM 721 C C . ILE A 1 90 ? 14.794 -8.794 -13.081 1.00 86.44 90 ILE A C 1
ATOM 723 O O . ILE A 1 90 ? 15.376 -9.551 -13.859 1.00 86.44 90 ILE A O 1
ATOM 727 N N . ALA A 1 91 ? 15.244 -7.561 -12.829 1.00 85.31 91 ALA A N 1
ATOM 728 C CA . ALA A 1 91 ? 16.428 -6.993 -13.477 1.00 85.31 91 ALA A CA 1
ATOM 729 C C . ALA A 1 91 ? 17.714 -7.786 -13.176 1.00 85.31 91 ALA A C 1
ATOM 731 O O . ALA A 1 91 ? 18.536 -8.016 -14.071 1.00 85.31 91 ALA A O 1
ATOM 732 N N . ILE A 1 92 ? 17.881 -8.245 -11.930 1.00 83.31 92 ILE A N 1
ATOM 733 C CA . ILE A 1 92 ? 19.006 -9.101 -11.532 1.00 83.31 92 ILE A CA 1
ATOM 734 C C . ILE A 1 92 ? 18.929 -10.438 -12.283 1.00 83.31 92 ILE A C 1
ATOM 736 O O . ILE A 1 92 ? 19.909 -10.836 -12.912 1.00 83.31 92 ILE A O 1
ATOM 740 N N . CYS A 1 93 ? 17.765 -11.097 -12.302 1.00 81.81 93 CYS A N 1
ATOM 741 C CA . CYS A 1 93 ? 17.564 -12.349 -13.039 1.00 81.81 93 CYS A CA 1
ATOM 742 C C . CYS A 1 93 ? 17.835 -12.212 -14.548 1.00 81.81 93 CYS A C 1
ATOM 744 O O . CYS A 1 93 ? 18.422 -13.111 -15.152 1.00 81.81 93 CYS A O 1
ATOM 746 N N . MET A 1 94 ? 17.445 -11.093 -15.164 1.00 75.81 94 MET A N 1
ATOM 747 C CA . MET A 1 94 ? 17.717 -10.822 -16.580 1.00 75.81 94 MET A CA 1
ATOM 748 C C . MET A 1 94 ? 19.202 -10.611 -16.867 1.00 75.81 94 MET A C 1
ATOM 750 O O . MET A 1 94 ? 19.705 -11.142 -17.855 1.00 75.81 94 MET A O 1
ATOM 754 N N . THR A 1 95 ? 19.914 -9.885 -16.000 1.00 68.75 95 THR A N 1
ATOM 755 C CA . THR A 1 95 ? 21.361 -9.656 -16.147 1.00 68.75 95 THR A CA 1
ATOM 756 C C . THR A 1 95 ? 22.126 -10.980 -16.218 1.00 68.75 95 THR A C 1
ATOM 758 O O . THR A 1 95 ? 22.995 -11.137 -17.075 1.00 68.75 95 THR A O 1
ATOM 761 N N . PHE A 1 96 ? 21.761 -11.963 -15.387 1.00 63.72 96 PHE A N 1
ATOM 762 C CA . PHE A 1 96 ? 22.358 -13.301 -15.438 1.00 63.72 96 PHE A CA 1
ATOM 763 C C . PHE A 1 96 ? 22.003 -14.071 -16.716 1.00 63.72 96 PHE A C 1
ATOM 765 O O . PHE A 1 96 ? 22.854 -14.776 -17.247 1.00 63.72 96 PHE A O 1
ATOM 772 N N . ARG A 1 97 ? 20.781 -13.925 -17.250 1.00 60.00 97 ARG A N 1
ATOM 773 C CA . ARG A 1 97 ? 20.403 -14.557 -18.527 1.00 60.00 97 ARG A CA 1
ATOM 774 C C . ARG A 1 97 ? 21.172 -13.981 -19.710 1.00 60.00 97 ARG A C 1
ATOM 776 O O . ARG A 1 97 ? 21.630 -14.748 -20.548 1.00 60.00 97 ARG A O 1
ATOM 783 N N . LEU A 1 98 ? 21.354 -12.665 -19.769 1.00 58.66 98 LEU A N 1
ATOM 784 C CA . LEU A 1 98 ? 22.098 -12.026 -20.856 1.00 58.66 98 LEU A CA 1
ATOM 785 C C . LEU A 1 98 ? 23.586 -12.415 -20.859 1.00 58.66 98 LEU A C 1
ATOM 787 O O . LEU A 1 98 ? 24.180 -12.436 -21.922 1.00 58.66 98 LEU A O 1
ATOM 791 N N . HIS A 1 99 ? 24.170 -12.808 -19.722 1.00 56.72 99 HIS A N 1
ATOM 792 C CA . HIS A 1 99 ? 25.548 -13.320 -19.671 1.00 56.72 99 HIS A CA 1
ATOM 793 C C . HIS A 1 99 ? 25.698 -14.794 -20.098 1.00 56.72 99 HIS A C 1
ATOM 795 O O . HIS A 1 99 ? 26.822 -15.256 -20.231 1.00 56.72 99 HIS A O 1
ATOM 801 N N . ILE A 1 100 ? 24.602 -15.547 -20.272 1.00 52.16 100 ILE A N 1
ATOM 802 C CA . ILE A 1 100 ? 24.643 -16.971 -20.674 1.00 52.16 100 ILE A CA 1
ATOM 803 C C . ILE A 1 100 ? 24.376 -17.144 -22.181 1.00 52.16 100 ILE A C 1
ATOM 805 O O . ILE A 1 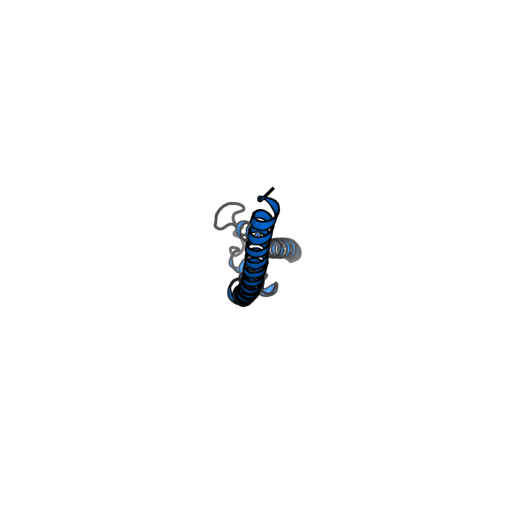100 ? 24.783 -18.142 -22.768 1.00 52.16 100 ILE A O 1
ATOM 809 N N . TYR A 1 101 ? 23.706 -16.176 -22.814 1.00 48.16 101 TYR A N 1
ATOM 810 C CA . TYR A 1 101 ? 23.475 -16.144 -24.267 1.00 48.16 101 TYR A CA 1
ATOM 811 C C . TYR A 1 101 ? 24.511 -15.295 -25.034 1.00 48.16 101 TYR A C 1
ATOM 813 O O . TYR A 1 101 ? 24.322 -15.054 -26.226 1.00 48.16 101 TYR A O 1
ATOM 821 N N . TYR A 1 102 ? 25.578 -14.853 -24.359 1.00 47.16 102 TYR A N 1
ATOM 822 C CA . TYR A 1 102 ? 26.731 -14.138 -24.914 1.00 47.16 102 TYR A CA 1
ATOM 823 C C . TYR A 1 102 ? 28.015 -14.931 -24.674 1.00 47.16 102 TYR A C 1
ATOM 825 O O . TYR A 1 102 ? 28.173 -15.451 -23.548 1.00 47.16 102 TYR A O 1
#

Secondary structure (DSSP, 8-state):
--HHHHHHHHHHHHHHHHHHHHHHHHHHHHHHHHHHHHHHHHH-HHHH--HHHHHHHHHHHSPPTTSPPPSSSTT-HHHHTTS-HHHHHHHHHHHHHHTT--

pLDDT: mean 82.46, std 12.25, range [47.16, 97.94]

Organism: NCBI:txid1033252